Protein AF-A0A1F8HVZ4-F1 (afdb_monomer_lite)

Foldseek 3Di:
DDDQVPDDPVRLVVLLVVLLVVCVVVPQKDFPVVSVVCCVPVVVDPDPVSVVVSVVVCVVVVQKDKDWDQDDDPDPPDPDRDTTIMIGGDDD

pLDDT: mean 70.43, std 10.17, range [41.62, 85.19]

Radius of gyration: 14.3 Å; chains: 1; bounding box: 38×32×30 Å

Structure (mmCIF, N/CA/C/O backbone):
data_AF-A0A1F8HVZ4-F1
#
_entry.id   AF-A0A1F8HVZ4-F1
#
loop_
_atom_site.group_PDB
_atom_site.id
_atom_site.type_symbol
_atom_site.label_atom_id
_atom_site.label_alt_id
_atom_site.label_comp_id
_atom_site.label_asym_id
_atom_site.label_entity_id
_atom_site.label_seq_id
_atom_site.pdbx_PDB_ins_code
_atom_site.Cartn_x
_atom_site.Cartn_y
_atom_site.Cartn_z
_atom_site.occupancy
_a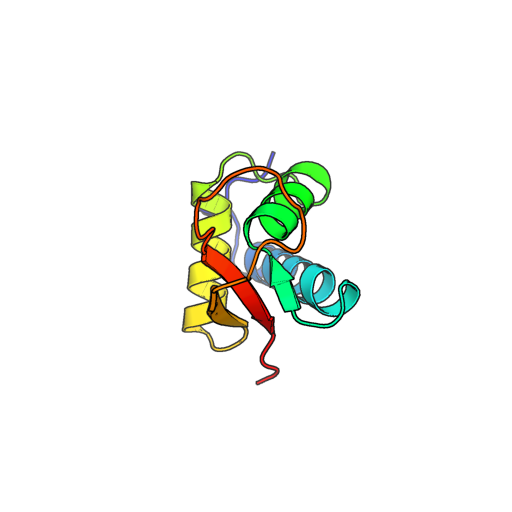tom_site.B_iso_or_equiv
_atom_site.auth_seq_id
_atom_site.auth_comp_id
_atom_site.auth_asym_id
_atom_site.auth_atom_id
_atom_site.pdbx_PDB_model_num
ATOM 1 N N . MET A 1 1 ? 6.726 17.892 4.575 1.00 59.16 1 MET A N 1
ATOM 2 C CA . MET A 1 1 ? 7.293 16.555 4.864 1.00 59.16 1 MET A CA 1
ATOM 3 C C . MET A 1 1 ? 6.261 15.796 5.690 1.00 59.16 1 MET A C 1
ATOM 5 O O . MET A 1 1 ? 5.821 16.349 6.689 1.00 59.16 1 MET A O 1
ATOM 9 N N . LEU A 1 2 ? 5.816 14.617 5.246 1.00 63.34 2 LEU A N 1
ATOM 10 C CA . LEU A 1 2 ? 4.685 13.890 5.842 1.00 63.34 2 LEU A CA 1
ATOM 11 C C . LEU A 1 2 ? 5.131 12.983 7.000 1.00 63.34 2 LEU A C 1
ATOM 13 O O . LEU A 1 2 ? 5.999 12.132 6.806 1.00 63.34 2 LEU A O 1
ATOM 17 N N . ASN A 1 3 ? 4.504 13.161 8.170 1.00 73.44 3 ASN A N 1
ATOM 18 C CA . ASN A 1 3 ? 4.592 12.283 9.340 1.00 73.44 3 ASN A CA 1
ATOM 19 C C . ASN A 1 3 ? 3.233 11.591 9.522 1.00 73.44 3 ASN A C 1
ATOM 21 O O . ASN A 1 3 ? 2.231 12.239 9.811 1.00 73.44 3 ASN A O 1
ATOM 25 N N . TYR A 1 4 ? 3.190 10.271 9.348 1.00 71.00 4 TYR A N 1
ATOM 26 C CA . TYR A 1 4 ? 1.937 9.510 9.365 1.00 71.00 4 TYR A CA 1
ATOM 27 C C . TYR A 1 4 ? 1.219 9.555 10.724 1.00 71.00 4 TYR A C 1
ATOM 29 O O . TYR A 1 4 ? -0.013 9.570 10.787 1.00 71.00 4 TYR A O 1
ATOM 37 N N . ALA A 1 5 ? 1.978 9.599 11.822 1.00 73.19 5 ALA A N 1
ATOM 38 C CA . ALA A 1 5 ? 1.411 9.601 13.166 1.00 73.19 5 ALA A CA 1
ATOM 39 C C . ALA A 1 5 ? 0.637 10.891 13.475 1.00 73.19 5 ALA A C 1
ATOM 41 O O . ALA A 1 5 ? -0.327 10.844 14.237 1.00 73.19 5 ALA A O 1
ATOM 42 N N . SER A 1 6 ? 1.022 12.014 12.860 1.00 80.00 6 SER A N 1
ATOM 43 C CA . SER A 1 6 ? 0.391 13.320 13.074 1.00 80.00 6 SER A CA 1
ATOM 44 C C . SER A 1 6 ? -0.816 13.593 12.178 1.00 80.00 6 SER A C 1
ATOM 46 O O . SER A 1 6 ? -1.464 14.615 12.364 1.00 80.00 6 SER A O 1
ATOM 48 N N . LEU A 1 7 ? -1.123 12.717 11.216 1.00 79.69 7 LEU A N 1
ATOM 49 C CA . LEU A 1 7 ? -2.259 12.917 10.316 1.00 79.69 7 LEU A CA 1
ATOM 50 C C . LEU A 1 7 ? -3.587 12.649 11.025 1.00 79.69 7 LEU A C 1
ATOM 52 O O . LEU A 1 7 ? -3.745 11.646 11.740 1.00 79.69 7 LEU A O 1
ATOM 56 N N . SER A 1 8 ? -4.555 13.518 10.769 1.00 82.88 8 SER A N 1
ATOM 57 C CA . SER A 1 8 ? -5.959 13.331 11.121 1.00 82.88 8 SER A CA 1
ATOM 58 C C . SER A 1 8 ? -6.566 12.128 10.387 1.00 82.88 8 SER A C 1
ATOM 60 O O . SER A 1 8 ? -5.961 11.523 9.497 1.00 82.88 8 SER A O 1
ATOM 62 N N . GLY A 1 9 ? -7.777 11.735 10.790 1.00 75.44 9 GLY A N 1
ATOM 63 C CA . GLY A 1 9 ? -8.485 10.615 10.164 1.00 75.44 9 GLY A CA 1
ATOM 64 C C . GLY A 1 9 ? -8.728 10.824 8.666 1.00 75.44 9 GLY A C 1
ATOM 65 O O . GLY A 1 9 ? -8.540 9.892 7.889 1.00 75.44 9 GLY A O 1
ATOM 66 N N . GLU A 1 10 ? -9.085 12.043 8.262 1.00 80.25 10 GLU A N 1
ATOM 67 C CA . GLU A 1 10 ? -9.372 12.395 6.866 1.00 80.25 10 GLU A CA 1
ATOM 68 C C . GLU A 1 10 ? -8.096 12.443 6.020 1.00 80.25 10 GLU A C 1
ATOM 70 O O . GLU A 1 10 ? -8.038 11.814 4.964 1.00 80.25 10 GLU A O 1
ATOM 75 N N . GLU A 1 11 ? -7.025 13.056 6.532 1.00 80.31 11 GLU A N 1
ATOM 76 C CA . GLU A 1 11 ? -5.724 13.096 5.848 1.00 80.31 11 GLU A CA 1
ATOM 77 C C . GLU A 1 11 ? -5.144 11.691 5.630 1.00 80.31 11 GLU A C 1
ATOM 79 O O . GLU A 1 11 ? -4.519 11.404 4.607 1.00 80.31 11 GLU A O 1
ATOM 84 N N . LYS A 1 12 ? -5.377 10.770 6.573 1.00 74.69 12 LYS A N 1
ATOM 85 C CA . LYS A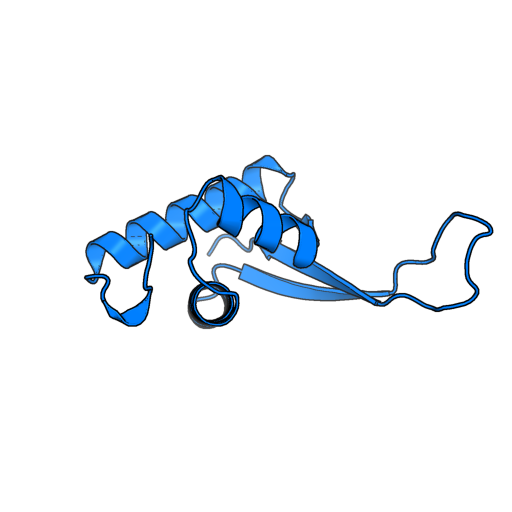 1 12 ? -5.004 9.359 6.406 1.00 74.69 12 LYS A CA 1
ATOM 86 C C . LYS A 1 12 ? -5.786 8.699 5.276 1.00 74.69 12 LYS A C 1
ATOM 88 O O . LYS A 1 12 ? -5.199 7.934 4.517 1.00 74.69 12 LYS A O 1
ATOM 93 N N . ILE A 1 13 ? -7.080 8.993 5.141 1.00 76.25 13 ILE A N 1
ATOM 94 C CA . ILE A 1 13 ? -7.922 8.447 4.066 1.00 76.25 13 ILE A CA 1
ATOM 95 C C . ILE A 1 13 ? -7.457 8.955 2.697 1.00 76.25 13 ILE A C 1
ATOM 97 O O . ILE A 1 13 ? -7.353 8.159 1.763 1.00 76.25 13 ILE A O 1
ATOM 101 N N . GLU A 1 14 ? -7.134 10.240 2.564 1.00 81.44 14 GLU A N 1
ATOM 102 C CA . GLU A 1 14 ? -6.592 10.786 1.311 1.00 81.44 14 GLU A CA 1
ATOM 103 C C . GLU A 1 14 ? -5.225 10.193 0.961 1.00 81.44 14 GLU A C 1
ATOM 105 O O . GLU A 1 14 ? -4.971 9.834 -0.195 1.00 81.44 14 GLU A O 1
ATOM 110 N N . LEU A 1 15 ? -4.365 10.003 1.965 1.00 79.00 15 LEU A N 1
ATOM 111 C CA . LEU A 1 15 ? -3.078 9.339 1.787 1.00 79.00 15 LEU A CA 1
ATOM 112 C C . LEU A 1 15 ? -3.255 7.888 1.320 1.00 79.00 15 LEU A C 1
ATOM 114 O O . LEU A 1 15 ? -2.550 7.441 0.417 1.00 79.00 15 LEU A O 1
ATOM 118 N N . TYR A 1 16 ? -4.220 7.161 1.890 1.00 77.69 16 TYR A N 1
ATOM 119 C CA . TYR A 1 16 ? -4.571 5.804 1.467 1.00 77.69 16 TYR A CA 1
ATOM 120 C C . TYR A 1 16 ? -5.040 5.750 0.019 1.00 77.69 16 TYR A C 1
ATOM 122 O O . TYR A 1 16 ? -4.539 4.917 -0.733 1.00 77.69 16 TYR A O 1
ATOM 130 N N . ARG A 1 17 ? -5.948 6.646 -0.385 1.00 78.81 17 ARG A N 1
ATOM 131 C CA . ARG A 1 17 ? -6.414 6.743 -1.777 1.00 78.81 17 ARG A CA 1
ATOM 132 C C . ARG A 1 17 ? -5.255 6.997 -2.732 1.00 78.81 17 ARG A C 1
ATOM 134 O O . ARG A 1 17 ? -5.089 6.250 -3.684 1.00 78.81 17 ARG A O 1
ATOM 141 N N . SER A 1 18 ? -4.382 7.942 -2.396 1.00 80.00 18 SER A N 1
ATOM 142 C CA . SER A 1 18 ? -3.204 8.258 -3.209 1.00 80.00 18 SER A CA 1
ATOM 143 C C . SER A 1 18 ? -2.261 7.056 -3.375 1.00 80.00 18 SER A C 1
ATOM 145 O O . SER A 1 18 ? -1.723 6.836 -4.458 1.00 80.00 18 SER A O 1
ATOM 147 N N . VAL A 1 19 ? -2.068 6.244 -2.323 1.00 75.38 19 VAL A N 1
ATOM 148 C CA . VAL A 1 19 ? -1.257 5.016 -2.420 1.00 75.38 19 VAL A CA 1
ATOM 149 C C . VAL A 1 19 ? -1.941 3.997 -3.329 1.00 75.38 19 VAL A C 1
ATOM 151 O O . VAL A 1 19 ? -1.268 3.377 -4.148 1.00 75.38 19 VAL A O 1
ATOM 154 N N . LEU A 1 20 ? -3.256 3.813 -3.191 1.00 73.94 20 LEU A N 1
ATOM 155 C CA . LEU A 1 20 ? -4.018 2.874 -4.015 1.00 73.94 20 LEU A CA 1
ATOM 156 C C . LEU A 1 20 ? -3.973 3.274 -5.493 1.00 73.94 20 LEU A C 1
ATOM 158 O O . LEU A 1 20 ? -3.610 2.440 -6.322 1.00 73.94 20 LEU A O 1
ATOM 162 N N . ASP A 1 21 ? -4.206 4.548 -5.804 1.00 77.69 21 ASP A N 1
ATOM 163 C CA . ASP A 1 21 ? -4.127 5.088 -7.165 1.00 77.69 21 ASP A CA 1
ATOM 164 C C . ASP A 1 21 ? -2.724 4.902 -7.758 1.00 77.69 21 ASP A C 1
ATOM 166 O O . ASP A 1 21 ? -2.565 4.490 -8.909 1.00 77.69 21 ASP A O 1
ATOM 170 N N . ALA A 1 22 ? -1.674 5.142 -6.964 1.00 72.44 22 ALA A N 1
ATOM 171 C CA . ALA A 1 22 ? -0.295 4.942 -7.400 1.00 72.44 22 ALA A CA 1
ATOM 172 C C . ALA A 1 22 ? 0.016 3.477 -7.741 1.00 72.44 22 ALA A C 1
ATOM 174 O O . ALA A 1 22 ? 0.842 3.234 -8.619 1.00 72.44 22 ALA A O 1
ATOM 175 N N . VAL A 1 23 ? -0.623 2.508 -7.074 1.00 71.19 23 VAL A N 1
ATOM 176 C CA . VAL A 1 23 ? -0.465 1.074 -7.373 1.00 71.19 23 VAL A CA 1
ATOM 177 C C . VAL A 1 23 ? -1.355 0.633 -8.544 1.00 71.19 23 VAL A C 1
ATOM 179 O O . VAL A 1 23 ? -0.927 -0.184 -9.363 1.00 71.19 23 VAL A O 1
ATOM 182 N N . GLU A 1 24 ? -2.564 1.177 -8.682 1.00 70.75 24 GLU A N 1
ATOM 183 C CA . GLU A 1 24 ? -3.441 0.897 -9.827 1.00 70.75 24 GLU A CA 1
ATOM 184 C C . GLU A 1 24 ? -2.840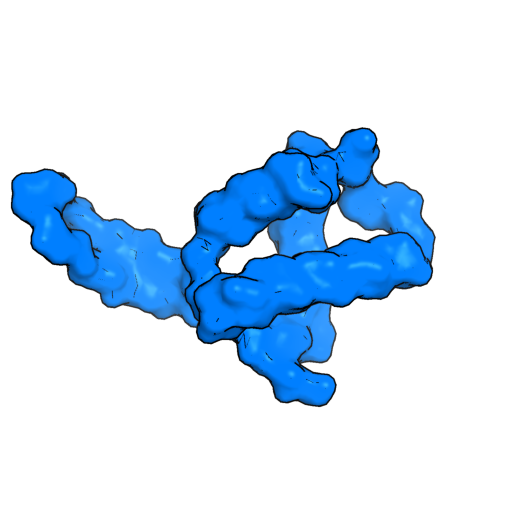 1.429 -11.139 1.00 70.75 24 GLU A C 1
ATOM 186 O O . GLU A 1 24 ? -2.779 0.692 -12.126 1.00 70.75 24 GLU A O 1
ATOM 191 N N . ASN A 1 25 ? -2.279 2.644 -11.133 1.00 71.81 25 ASN A N 1
ATOM 192 C CA . ASN A 1 25 ? -1.649 3.267 -12.307 1.00 71.81 25 ASN A CA 1
ATOM 193 C C . ASN A 1 25 ? -0.465 2.469 -12.886 1.00 71.81 25 ASN A C 1
ATOM 195 O O . ASN A 1 25 ? -0.106 2.629 -14.051 1.00 71.81 25 ASN A O 1
ATOM 199 N N . VAL A 1 26 ? 0.143 1.585 -12.096 1.00 65.81 26 VAL A N 1
ATOM 200 C CA . VAL A 1 26 ? 1.234 0.683 -12.514 1.00 65.81 26 VAL A CA 1
ATOM 201 C C . VAL A 1 26 ? 0.750 -0.733 -12.848 1.00 65.81 26 VAL A C 1
ATOM 203 O O . VAL A 1 26 ? 1.567 -1.640 -13.004 1.00 65.81 26 VAL A O 1
ATOM 206 N N . GLY A 1 27 ? -0.562 -0.926 -13.006 1.00 63.31 27 GLY A N 1
ATOM 207 C CA . GLY A 1 27 ? -1.169 -2.191 -13.425 1.00 63.31 27 GLY A CA 1
ATOM 208 C C . GLY A 1 27 ? -1.501 -3.138 -12.271 1.00 63.31 27 GLY A C 1
ATOM 209 O O . GLY A 1 27 ? -1.542 -4.351 -12.468 1.00 63.31 27 GLY A O 1
ATOM 210 N N . GLY A 1 28 ? -1.687 -2.610 -11.057 1.00 64.69 28 GLY A N 1
ATOM 211 C CA . GLY A 1 28 ? -2.162 -3.358 -9.889 1.00 64.69 28 GLY A CA 1
ATOM 212 C C . GLY A 1 28 ? -1.097 -4.175 -9.155 1.00 64.69 28 GLY A C 1
ATOM 213 O O . GLY A 1 28 ? -1.312 -4.518 -7.997 1.00 64.69 28 GLY A O 1
ATOM 214 N N . ILE A 1 29 ? 0.063 -4.442 -9.772 1.00 67.88 29 ILE A N 1
ATOM 215 C CA . ILE A 1 29 ? 1.186 -5.156 -9.147 1.00 67.88 29 ILE A CA 1
ATOM 216 C C . ILE A 1 29 ? 2.471 -4.327 -9.244 1.00 67.88 29 ILE A C 1
ATOM 218 O O . ILE A 1 29 ? 3.060 -4.203 -10.318 1.00 67.88 29 ILE A O 1
ATOM 222 N N . ILE A 1 30 ? 2.973 -3.834 -8.109 1.00 71.94 30 ILE A N 1
ATOM 223 C CA . ILE A 1 30 ? 4.222 -3.053 -8.044 1.00 71.94 30 ILE A CA 1
ATOM 224 C C . ILE A 1 30 ? 5.244 -3.658 -7.081 1.00 71.94 30 ILE A C 1
ATOM 226 O O . ILE A 1 30 ? 4.904 -4.202 -6.035 1.00 71.94 30 ILE A O 1
ATOM 230 N N . ASP A 1 31 ? 6.528 -3.545 -7.424 1.00 76.19 31 ASP A N 1
ATOM 231 C CA . ASP A 1 31 ? 7.621 -3.856 -6.503 1.00 76.19 31 ASP A CA 1
ATOM 232 C C . ASP A 1 31 ? 7.628 -2.880 -5.314 1.00 76.19 31 ASP A C 1
ATOM 234 O O . ASP A 1 31 ? 7.604 -1.663 -5.506 1.00 76.19 31 ASP A O 1
ATOM 238 N N . PHE A 1 32 ? 7.711 -3.403 -4.090 1.00 71.50 32 PHE A N 1
ATOM 239 C CA . PHE A 1 32 ? 7.712 -2.615 -2.854 1.00 71.50 32 PHE A CA 1
ATOM 240 C C . PHE A 1 32 ? 8.765 -1.498 -2.868 1.00 71.50 32 PHE A C 1
ATOM 242 O O . PHE A 1 32 ? 8.490 -0.378 -2.444 1.00 71.50 32 PHE A O 1
ATOM 249 N N . VAL A 1 33 ? 9.964 -1.763 -3.398 1.00 71.88 33 VAL A N 1
ATOM 250 C CA . VAL A 1 33 ? 11.047 -0.771 -3.488 1.00 71.88 33 VAL A CA 1
ATOM 251 C C . VAL A 1 33 ? 10.700 0.319 -4.499 1.00 71.88 33 VAL A C 1
ATOM 253 O O . VAL A 1 33 ? 11.063 1.480 -4.310 1.00 71.88 33 VAL A O 1
ATOM 256 N N . ARG A 1 34 ? 9.986 -0.027 -5.573 1.00 73.56 34 ARG A N 1
ATOM 257 C CA . ARG A 1 34 ? 9.507 0.955 -6.551 1.00 73.56 34 ARG A CA 1
ATOM 258 C C . ARG A 1 34 ? 8.390 1.816 -5.963 1.00 73.56 34 ARG A C 1
ATOM 260 O O . ARG A 1 34 ? 8.454 3.031 -6.121 1.00 73.56 34 ARG A O 1
ATOM 267 N N . LEU A 1 35 ? 7.451 1.226 -5.223 1.00 73.88 35 LEU A N 1
ATOM 268 C CA . LEU A 1 35 ? 6.399 1.989 -4.545 1.00 73.88 35 LEU A CA 1
ATOM 269 C C . LEU A 1 35 ? 6.977 2.902 -3.456 1.00 73.88 35 LEU A C 1
ATOM 271 O O . LEU A 1 35 ? 6.594 4.058 -3.368 1.00 73.88 35 LEU A O 1
ATOM 275 N N . MET A 1 36 ? 7.977 2.436 -2.706 1.00 72.50 36 MET A N 1
ATOM 276 C CA . MET A 1 36 ? 8.741 3.253 -1.755 1.00 72.50 36 MET A CA 1
ATOM 277 C C . MET A 1 36 ? 9.385 4.488 -2.402 1.00 72.50 36 MET A C 1
ATOM 279 O O . MET A 1 36 ? 9.427 5.557 -1.795 1.00 72.50 36 MET A O 1
ATOM 283 N N . LYS A 1 37 ? 9.915 4.355 -3.625 1.00 75.88 37 LYS A N 1
ATOM 284 C CA . LYS A 1 37 ? 10.508 5.485 -4.358 1.00 75.88 37 LYS A CA 1
ATOM 285 C C . LYS A 1 37 ? 9.452 6.505 -4.775 1.00 75.88 37 LYS A C 1
ATOM 287 O O . LYS A 1 37 ? 9.679 7.691 -4.567 1.00 75.88 37 LYS A O 1
ATOM 292 N N . ILE A 1 38 ? 8.319 6.035 -5.301 1.00 73.06 38 ILE A N 1
ATOM 293 C CA . ILE A 1 38 ? 7.160 6.873 -5.649 1.00 73.06 38 ILE A CA 1
ATOM 294 C C . ILE A 1 38 ? 6.650 7.589 -4.397 1.00 73.06 38 ILE A C 1
ATOM 296 O O . ILE A 1 38 ? 6.538 8.804 -4.380 1.00 73.06 38 ILE A O 1
ATOM 300 N N . ALA A 1 39 ? 6.470 6.869 -3.294 1.00 71.88 39 ALA A N 1
ATOM 301 C CA . ALA A 1 39 ? 6.020 7.445 -2.034 1.00 71.88 39 ALA A CA 1
ATOM 302 C C . ALA A 1 39 ? 6.969 8.531 -1.495 1.00 71.88 39 ALA A C 1
ATOM 304 O O . ALA A 1 39 ? 6.532 9.547 -0.958 1.00 71.88 39 ALA A O 1
ATOM 305 N N . ARG A 1 40 ? 8.284 8.356 -1.656 1.00 72.00 40 ARG A N 1
ATOM 306 C CA . ARG A 1 40 ? 9.259 9.368 -1.237 1.00 72.00 40 ARG A CA 1
ATOM 307 C C . ARG A 1 40 ? 9.242 10.613 -2.128 1.00 72.00 40 ARG A C 1
ATOM 309 O O . ARG A 1 40 ? 9.389 11.709 -1.598 1.00 72.00 40 ARG A O 1
ATOM 316 N N . HIS A 1 41 ? 9.110 10.443 -3.443 1.00 73.75 41 HIS A N 1
ATOM 317 C CA . HIS A 1 41 ? 9.150 11.548 -4.407 1.00 73.75 41 HIS A CA 1
ATOM 318 C C . HIS A 1 41 ? 7.808 12.268 -4.545 1.00 73.75 41 HIS A C 1
ATOM 320 O O . HIS A 1 41 ? 7.758 13.486 -4.416 1.00 73.75 41 HIS A O 1
ATOM 326 N N . ASP A 1 42 ? 6.736 11.513 -4.757 1.00 69.75 42 ASP A N 1
ATOM 327 C CA . ASP A 1 42 ? 5.427 12.041 -5.142 1.00 69.75 42 ASP A CA 1
ATOM 328 C C . ASP A 1 42 ? 4.519 12.233 -3.921 1.00 69.75 42 ASP A C 1
ATOM 330 O O . ASP A 1 42 ? 3.648 13.098 -3.917 1.00 69.75 42 ASP A O 1
ATOM 334 N N . MET A 1 43 ? 4.746 11.464 -2.848 1.00 67.31 43 MET A N 1
ATOM 335 C CA . MET A 1 43 ? 3.910 11.477 -1.638 1.00 67.31 43 MET A CA 1
ATOM 336 C C . MET A 1 43 ? 4.635 12.017 -0.399 1.00 67.31 43 MET A C 1
ATOM 338 O O . MET A 1 43 ? 4.121 11.907 0.710 1.00 67.31 43 MET A O 1
ATOM 342 N N . ASN A 1 44 ? 5.825 12.608 -0.558 1.00 73.62 44 ASN A N 1
ATOM 343 C CA . ASN A 1 44 ? 6.539 13.359 0.484 1.00 73.62 44 ASN A CA 1
ATOM 344 C C . ASN A 1 44 ? 6.778 12.626 1.829 1.00 73.62 44 ASN A C 1
ATOM 346 O O . ASN A 1 44 ? 6.963 13.282 2.865 1.00 73.62 44 ASN A O 1
ATOM 350 N N . PHE A 1 45 ? 6.812 11.287 1.841 1.00 68.31 45 PHE A N 1
ATOM 351 C CA . PHE A 1 45 ? 7.106 10.514 3.053 1.00 68.31 45 PHE A CA 1
ATOM 352 C C . PHE A 1 45 ? 8.515 10.813 3.580 1.00 68.31 45 PHE A C 1
ATOM 354 O O . PHE A 1 45 ? 9.505 10.694 2.854 1.00 68.31 45 PHE A O 1
ATOM 361 N N . GLN A 1 46 ? 8.615 11.151 4.871 1.00 67.38 46 GLN A N 1
ATOM 362 C CA . GLN A 1 46 ? 9.900 11.446 5.516 1.00 67.38 46 GLN A CA 1
ATOM 363 C C . GLN A 1 46 ? 10.801 10.222 5.657 1.00 67.38 46 GLN A C 1
ATOM 365 O O . GLN A 1 46 ? 12.019 10.319 5.503 1.00 67.38 46 GLN A O 1
ATOM 370 N N . ASN A 1 47 ? 10.217 9.077 6.000 1.00 72.94 47 ASN A N 1
ATOM 371 C CA . ASN A 1 47 ? 10.969 7.884 6.345 1.00 72.94 47 ASN A CA 1
ATOM 372 C C . ASN A 1 47 ? 10.217 6.611 5.928 1.00 72.94 47 ASN A C 1
ATOM 374 O O . ASN A 1 47 ? 9.008 6.601 5.697 1.00 72.94 47 ASN A O 1
ATOM 378 N N . GLN A 1 48 ? 10.962 5.509 5.845 1.00 72.69 48 GLN A N 1
ATOM 379 C CA . GLN A 1 48 ? 10.418 4.205 5.471 1.00 72.69 48 GLN A CA 1
ATOM 380 C C . GLN A 1 48 ? 9.396 3.672 6.483 1.00 72.69 48 GLN A C 1
ATOM 382 O O . GLN A 1 48 ? 8.489 2.938 6.102 1.00 72.69 48 GLN A O 1
ATOM 387 N N . LYS A 1 49 ? 9.520 4.033 7.763 1.00 80.06 49 LYS A N 1
ATOM 388 C CA . LYS A 1 49 ? 8.648 3.534 8.832 1.00 80.06 49 LYS A CA 1
ATOM 389 C C . LYS A 1 49 ? 7.215 4.051 8.680 1.00 80.06 49 LYS A C 1
ATOM 391 O O . LYS A 1 49 ? 6.276 3.277 8.863 1.00 80.06 49 LYS A O 1
ATOM 396 N N . ASP A 1 50 ? 7.050 5.309 8.291 1.00 78.38 50 ASP A N 1
ATOM 397 C CA . ASP A 1 50 ? 5.741 5.923 8.055 1.00 78.38 50 ASP A CA 1
ATOM 398 C C . ASP A 1 50 ? 5.046 5.284 6.854 1.00 78.38 50 ASP A C 1
ATOM 400 O O . ASP A 1 50 ? 3.884 4.891 6.942 1.00 78.38 50 ASP A O 1
ATOM 404 N N . PHE A 1 51 ? 5.787 5.064 5.767 1.00 78.69 51 PHE A N 1
ATOM 405 C CA . PHE A 1 51 ? 5.259 4.352 4.607 1.00 78.69 51 PHE A CA 1
ATOM 406 C C . PHE A 1 51 ? 4.872 2.905 4.942 1.00 78.69 51 PHE A C 1
ATOM 408 O O . PHE A 1 51 ? 3.775 2.459 4.610 1.00 78.69 51 PHE A O 1
ATOM 415 N N . CYS A 1 52 ? 5.730 2.168 5.655 1.00 79.88 52 CYS A N 1
ATOM 416 C CA . CYS A 1 52 ? 5.405 0.816 6.110 1.00 79.88 52 CYS A CA 1
ATOM 417 C C . CYS A 1 52 ? 4.158 0.796 7.006 1.00 79.88 52 CYS A C 1
ATOM 419 O O . CYS A 1 52 ? 3.386 -0.157 6.949 1.00 79.88 52 CYS A O 1
ATOM 421 N N . SER A 1 53 ? 3.946 1.834 7.818 1.00 83.69 53 SER A N 1
ATOM 422 C CA . SER A 1 53 ? 2.756 1.954 8.669 1.00 83.69 53 SER A CA 1
ATOM 423 C C . SER A 1 53 ? 1.485 2.121 7.837 1.00 83.69 53 SER A C 1
ATOM 4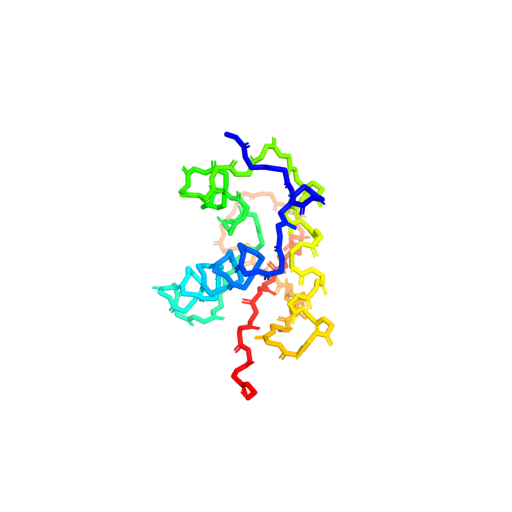25 O O . SER A 1 53 ? 0.497 1.442 8.107 1.00 83.69 53 SER A O 1
ATOM 427 N N . VAL A 1 54 ? 1.541 2.936 6.782 1.00 80.94 54 VAL A N 1
ATOM 428 C CA . VAL A 1 54 ? 0.447 3.105 5.813 1.00 80.94 54 VAL A CA 1
ATOM 429 C C . VAL A 1 54 ? 0.139 1.800 5.086 1.00 80.94 54 VAL A C 1
ATOM 431 O O . VAL A 1 54 ? -1.010 1.366 5.062 1.00 80.94 54 VAL A O 1
ATOM 434 N N . ILE A 1 55 ? 1.160 1.130 4.548 1.00 80.81 55 ILE A N 1
ATOM 435 C CA . ILE A 1 55 ? 0.985 -0.155 3.860 1.00 80.81 55 ILE A CA 1
ATOM 436 C C . ILE A 1 55 ? 0.402 -1.210 4.805 1.00 80.81 55 ILE A C 1
ATOM 438 O O . ILE A 1 55 ? -0.525 -1.921 4.427 1.00 80.81 55 ILE A O 1
ATOM 442 N N . ASN A 1 56 ? 0.883 -1.287 6.047 1.00 83.62 56 ASN A N 1
ATOM 443 C CA . ASN A 1 56 ? 0.339 -2.208 7.044 1.00 83.62 56 ASN A CA 1
ATOM 444 C C . ASN A 1 56 ? -1.131 -1.928 7.358 1.00 83.62 56 ASN A C 1
ATOM 446 O O . ASN A 1 56 ? -1.908 -2.869 7.505 1.00 83.62 56 ASN A O 1
ATOM 450 N N . GLU A 1 57 ? -1.526 -0.661 7.456 1.00 83.75 57 GLU A N 1
ATOM 451 C CA . GLU A 1 57 ? -2.920 -0.295 7.697 1.00 83.75 57 GLU A CA 1
ATOM 452 C C . GLU A 1 57 ? -3.812 -0.654 6.498 1.00 83.75 57 GLU A C 1
ATOM 454 O O . GLU A 1 57 ? -4.886 -1.228 6.675 1.00 83.75 57 GLU A O 1
ATOM 459 N N . LEU A 1 58 ? 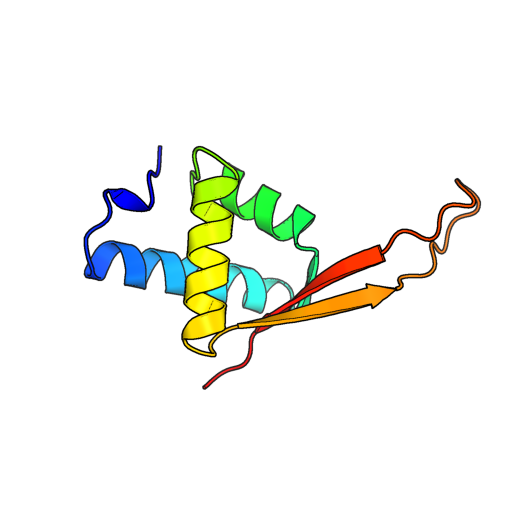-3.335 -0.420 5.273 1.00 81.56 58 LEU A N 1
ATOM 460 C CA . LEU A 1 58 ? -4.028 -0.815 4.043 1.00 81.56 58 LEU A CA 1
ATOM 461 C C . LEU A 1 58 ? -4.199 -2.337 3.931 1.00 81.56 58 LEU A C 1
ATOM 463 O O . LEU A 1 58 ? -5.253 -2.807 3.506 1.00 81.56 58 LEU A O 1
ATOM 467 N N . ILE A 1 59 ? -3.201 -3.112 4.367 1.00 82.88 59 ILE A N 1
ATOM 468 C CA . ILE A 1 59 ? -3.283 -4.579 4.439 1.00 82.88 59 ILE A CA 1
ATOM 469 C C . ILE A 1 59 ? -4.299 -5.018 5.490 1.00 82.88 59 ILE A C 1
ATOM 471 O O . ILE A 1 59 ? -5.135 -5.875 5.208 1.00 82.88 59 ILE A O 1
ATOM 475 N N . LYS A 1 60 ? -4.261 -4.431 6.694 1.00 85.19 60 LYS A N 1
ATOM 476 C CA . LYS A 1 60 ? -5.207 -4.753 7.776 1.00 85.19 60 LYS A CA 1
ATOM 477 C C . LYS A 1 60 ? -6.654 -4.495 7.373 1.00 85.19 60 LYS A C 1
ATOM 479 O O . LYS A 1 60 ? -7.532 -5.264 7.746 1.00 85.19 60 LYS A O 1
ATOM 484 N N . ARG A 1 61 ? -6.889 -3.430 6.606 1.00 81.62 61 ARG A N 1
ATOM 485 C CA . ARG A 1 61 ? -8.211 -3.071 6.077 1.00 81.62 61 ARG A CA 1
ATOM 486 C C . ARG A 1 61 ? -8.611 -3.868 4.832 1.00 81.62 61 ARG A C 1
ATOM 488 O O . ARG A 1 61 ? -9.739 -3.739 4.377 1.00 81.62 61 ARG A O 1
ATOM 495 N N . GLY A 1 62 ? -7.714 -4.695 4.296 1.00 78.00 62 GLY A N 1
ATOM 496 C CA . GLY A 1 62 ? -7.984 -5.584 3.168 1.00 78.00 62 GLY A CA 1
ATOM 497 C C . GLY A 1 62 ? -7.826 -4.955 1.782 1.00 78.00 62 GLY A C 1
ATOM 498 O O . GLY A 1 62 ? -7.957 -5.679 0.801 1.00 78.00 62 GLY A O 1
ATOM 499 N N . TYR A 1 63 ? -7.484 -3.666 1.684 1.00 76.00 63 TYR A N 1
ATOM 500 C CA . TYR A 1 63 ? -7.343 -2.954 0.404 1.00 76.00 63 TYR A CA 1
ATOM 501 C C . TYR A 1 63 ? -6.145 -3.426 -0.430 1.00 76.00 63 TYR A C 1
ATOM 503 O O . TYR A 1 63 ? -6.097 -3.246 -1.646 1.00 76.00 63 TYR A O 1
ATOM 511 N N . ILE A 1 64 ? -5.133 -4.002 0.221 1.00 78.31 64 ILE A N 1
ATOM 512 C CA . ILE A 1 64 ? -3.890 -4.426 -0.423 1.00 78.31 64 ILE A CA 1
ATOM 513 C C . ILE A 1 64 ? -3.468 -5.794 0.112 1.00 78.31 64 ILE A C 1
ATOM 515 O O . ILE A 1 64 ? -3.540 -6.061 1.311 1.00 78.31 64 ILE A O 1
ATOM 519 N N . LYS A 1 65 ? -2.950 -6.655 -0.767 1.00 77.81 65 LYS A N 1
ATOM 520 C CA . LYS A 1 65 ? -2.273 -7.904 -0.404 1.00 77.81 65 LYS A CA 1
ATOM 521 C C . LYS A 1 65 ? -0.801 -7.857 -0.794 1.00 77.81 65 LYS A C 1
ATOM 523 O O . LYS A 1 65 ? -0.439 -7.616 -1.943 1.00 77.81 65 LYS A O 1
ATOM 528 N N . LEU A 1 66 ? 0.068 -8.176 0.161 1.00 73.44 66 LEU A N 1
ATOM 529 C CA . LEU A 1 66 ? 1.479 -8.422 -0.125 1.00 73.44 66 LEU A CA 1
ATOM 530 C C . LEU A 1 66 ? 1.652 -9.819 -0.718 1.00 73.44 66 LEU A C 1
ATOM 532 O O . LEU A 1 66 ? 1.240 -10.818 -0.128 1.00 73.44 66 LEU A O 1
ATOM 536 N N . LYS A 1 67 ? 2.313 -9.896 -1.871 1.00 73.44 67 LYS A N 1
ATOM 537 C CA . LYS A 1 67 ? 2.732 -11.143 -2.509 1.00 73.44 67 LYS A CA 1
ATOM 538 C C . LYS A 1 67 ? 4.249 -11.150 -2.638 1.00 73.44 67 LYS A C 1
ATOM 540 O O . LYS A 1 67 ? 4.826 -10.460 -3.474 1.00 73.44 67 LYS A O 1
ATOM 545 N N . ILE A 1 68 ? 4.921 -11.979 -1.846 1.00 68.56 68 ILE A N 1
ATOM 546 C CA . ILE A 1 68 ? 6.356 -12.222 -2.026 1.00 68.56 68 ILE A CA 1
ATOM 547 C C . ILE A 1 68 ? 6.514 -13.177 -3.208 1.00 68.56 68 ILE A C 1
ATOM 549 O O . ILE A 1 68 ? 6.091 -14.330 -3.144 1.00 68.56 68 ILE A O 1
ATOM 553 N N . ARG A 1 69 ? 7.115 -12.702 -4.303 1.00 66.06 69 ARG A N 1
ATOM 554 C CA . ARG A 1 69 ? 7.414 -13.537 -5.469 1.00 66.06 69 ARG A CA 1
ATOM 555 C C . ARG A 1 69 ? 8.913 -13.737 -5.608 1.00 66.06 69 ARG A C 1
ATOM 557 O O . ARG A 1 69 ? 9.724 -12.818 -5.497 1.00 66.06 69 ARG A O 1
ATOM 564 N N . ARG A 1 70 ? 9.293 -14.972 -5.914 1.00 61.09 70 ARG A N 1
ATOM 565 C CA . ARG A 1 70 ? 10.655 -15.278 -6.336 1.00 61.09 70 ARG A CA 1
ATOM 566 C C . ARG A 1 70 ? 10.777 -14.929 -7.812 1.00 61.09 70 ARG A C 1
ATOM 568 O O . ARG A 1 70 ? 10.196 -15.609 -8.651 1.00 61.09 70 ARG A O 1
ATOM 575 N N . VAL A 1 71 ? 11.516 -13.871 -8.121 1.00 60.97 71 VAL A N 1
ATOM 576 C CA . VAL A 1 71 ? 11.753 -13.460 -9.506 1.00 60.97 71 VAL A CA 1
ATOM 577 C C . VAL A 1 71 ? 13.090 -14.049 -9.938 1.00 60.97 71 VAL A C 1
ATOM 579 O O . VAL A 1 71 ? 14.103 -13.879 -9.257 1.00 60.97 71 VAL A O 1
ATOM 582 N N . LYS A 1 72 ? 13.090 -14.814 -11.033 1.00 54.69 72 LYS A N 1
ATOM 583 C CA . LYS A 1 72 ? 14.340 -15.226 -11.678 1.00 54.69 72 LYS A CA 1
ATOM 584 C C . LYS A 1 72 ? 14.922 -13.973 -12.337 1.00 54.69 72 LYS A C 1
ATOM 586 O O . LYS A 1 72 ? 14.216 -13.269 -13.045 1.00 54.69 72 LYS A O 1
ATOM 591 N N . SER A 1 73 ? 16.166 -13.639 -12.008 1.00 55.22 73 SER A N 1
ATOM 592 C CA . SER A 1 73 ? 16.884 -12.555 -12.681 1.00 55.22 73 SER A CA 1
ATOM 593 C C . SER A 1 73 ? 17.156 -13.005 -14.113 1.00 55.22 73 SER A C 1
ATOM 595 O O . SER A 1 73 ? 17.914 -13.955 -14.286 1.00 55.22 73 SER A O 1
ATOM 597 N N . ASP A 1 74 ? 16.549 -12.356 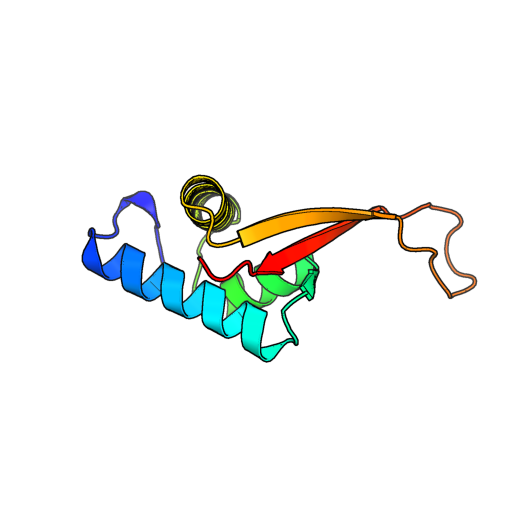-15.107 1.00 55.88 74 ASP A N 1
ATOM 598 C CA . ASP A 1 74 ? 16.747 -12.696 -16.526 1.00 55.88 74 ASP A CA 1
ATOM 599 C C . ASP A 1 74 ? 18.068 -12.193 -17.114 1.00 55.88 74 ASP A C 1
ATOM 601 O O . ASP A 1 74 ? 18.335 -12.352 -18.299 1.00 55.88 74 ASP A O 1
ATOM 605 N N . GLU A 1 75 ? 18.969 -11.656 -16.298 1.00 44.81 75 GLU A N 1
ATOM 606 C CA . GLU A 1 75 ? 20.266 -11.219 -16.791 1.00 44.81 75 GLU A CA 1
ATOM 607 C C . GLU A 1 75 ? 21.403 -11.887 -16.034 1.00 44.81 75 GLU A C 1
ATOM 609 O O . GLU A 1 75 ? 21.390 -11.996 -14.805 1.00 44.81 75 GLU A O 1
ATOM 614 N N . LYS A 1 76 ? 22.401 -12.307 -16.822 1.00 47.97 76 LYS A N 1
ATOM 615 C CA . LYS A 1 76 ? 23.705 -12.908 -16.499 1.00 47.97 76 LYS A CA 1
ATOM 616 C C . LYS A 1 76 ? 24.582 -12.076 -15.540 1.00 47.97 76 LYS A C 1
ATOM 618 O O . LYS A 1 76 ? 25.805 -12.099 -15.635 1.00 47.97 76 LYS A O 1
ATOM 623 N N . ARG A 1 77 ? 24.006 -11.326 -14.604 1.00 47.91 77 ARG A N 1
ATOM 624 C CA . ARG A 1 77 ? 24.727 -10.602 -13.561 1.00 47.91 77 ARG A CA 1
ATOM 625 C C . ARG A 1 77 ? 24.115 -10.932 -12.204 1.00 47.91 77 ARG A C 1
ATOM 627 O O . ARG A 1 77 ? 23.070 -10.423 -11.817 1.00 47.91 77 ARG A O 1
ATOM 634 N N . VAL A 1 78 ? 24.883 -11.731 -11.466 1.00 44.59 78 VAL A N 1
ATOM 635 C CA . VAL A 1 78 ? 24.754 -12.077 -10.044 1.00 44.59 78 VAL A CA 1
ATOM 636 C C . VAL A 1 78 ? 23.841 -13.274 -9.755 1.00 44.59 78 VAL A C 1
ATOM 638 O O . VAL A 1 78 ? 22.617 -13.188 -9.763 1.00 44.59 78 VAL A O 1
ATOM 641 N N . ALA A 1 79 ? 24.479 -14.386 -9.384 1.00 41.62 79 ALA A N 1
ATOM 642 C CA . ALA A 1 79 ? 23.908 -15.644 -8.901 1.00 41.62 79 ALA A CA 1
ATOM 643 C C . ALA A 1 79 ? 23.171 -15.539 -7.543 1.00 41.62 79 ALA A C 1
ATOM 645 O O . ALA A 1 79 ? 23.160 -16.485 -6.762 1.00 41.62 79 ALA A O 1
ATOM 646 N N . ASN A 1 80 ? 22.520 -14.411 -7.255 1.00 45.09 80 ASN A N 1
ATOM 647 C CA . ASN A 1 80 ? 21.693 -14.238 -6.070 1.00 45.09 80 ASN A CA 1
ATOM 648 C C . ASN A 1 80 ? 20.226 -14.290 -6.478 1.00 45.09 80 ASN A C 1
ATOM 650 O O . ASN A 1 80 ? 19.721 -13.423 -7.187 1.00 45.09 80 ASN A O 1
ATOM 654 N N . ARG A 1 81 ? 19.526 -15.322 -6.002 1.00 48.41 81 ARG A N 1
ATOM 655 C CA . ARG A 1 81 ? 18.064 -15.421 -6.043 1.00 48.41 81 ARG A CA 1
ATOM 656 C C . ARG A 1 81 ? 17.496 -14.202 -5.299 1.00 48.41 81 ARG A C 1
ATOM 658 O O . ARG A 1 81 ? 17.407 -14.223 -4.077 1.00 48.41 81 ARG A O 1
ATOM 665 N N . LYS A 1 82 ? 17.161 -13.122 -6.008 1.00 59.03 82 LYS A N 1
ATOM 666 C CA . LYS A 1 82 ? 16.568 -11.924 -5.399 1.00 59.03 82 LYS A CA 1
ATOM 667 C C . LYS A 1 82 ? 15.065 -12.152 -5.258 1.00 59.03 82 LYS A C 1
ATOM 669 O O . LYS A 1 82 ? 14.335 -12.195 -6.245 1.00 59.03 82 LYS A O 1
ATOM 674 N N . PHE A 1 83 ? 14.603 -12.346 -4.028 1.00 57.69 83 PHE A N 1
ATOM 675 C CA . PHE A 1 83 ? 13.178 -12.251 -3.723 1.00 57.69 83 PHE A CA 1
ATOM 676 C C . PHE A 1 83 ? 12.722 -10.817 -4.007 1.00 57.69 83 PHE A C 1
ATOM 678 O O . PHE A 1 83 ? 13.417 -9.871 -3.636 1.00 57.69 83 PHE A O 1
ATOM 685 N N . ARG A 1 84 ? 11.579 -10.653 -4.678 1.00 66.44 84 ARG A N 1
ATOM 686 C CA . ARG A 1 84 ? 10.920 -9.352 -4.820 1.00 66.44 84 ARG A CA 1
ATOM 687 C C . ARG A 1 84 ? 9.598 -9.396 -4.077 1.00 66.44 84 ARG A C 1
ATOM 689 O O . ARG A 1 84 ? 8.835 -10.357 -4.188 1.00 66.44 84 ARG A O 1
ATOM 696 N N . MET A 1 85 ? 9.340 -8.359 -3.297 1.00 68.69 85 MET A N 1
ATOM 697 C CA . MET A 1 85 ? 8.051 -8.184 -2.651 1.00 68.69 85 MET A CA 1
ATOM 698 C C . MET A 1 85 ? 7.173 -7.378 -3.595 1.00 68.69 85 MET A C 1
ATOM 700 O O . MET A 1 85 ? 7.519 -6.251 -3.940 1.00 68.69 85 MET A O 1
ATOM 704 N N . LEU A 1 86 ? 6.082 -7.984 -4.047 1.00 71.62 86 LEU A N 1
ATOM 705 C CA . LEU A 1 86 ? 5.095 -7.330 -4.887 1.00 71.62 86 LEU A CA 1
ATOM 706 C C . LEU A 1 86 ? 3.886 -6.955 -4.037 1.00 71.62 86 LEU A C 1
ATOM 708 O O . LEU A 1 86 ? 3.469 -7.707 -3.155 1.00 71.62 86 LEU A O 1
ATOM 712 N N . ILE A 1 87 ? 3.340 -5.789 -4.315 1.00 71.31 87 ILE A N 1
ATOM 713 C CA . ILE A 1 87 ? 2.134 -5.256 -3.704 1.00 71.31 87 ILE A CA 1
ATOM 714 C C . ILE A 1 87 ? 1.031 -5.406 -4.739 1.00 71.31 87 ILE A C 1
ATOM 716 O O . ILE A 1 87 ? 1.184 -4.892 -5.843 1.00 71.31 87 ILE A O 1
ATOM 720 N N . ASP A 1 88 ? -0.020 -6.143 -4.391 1.00 70.56 88 ASP A N 1
ATOM 721 C CA . ASP A 1 88 ? -1.187 -6.395 -5.234 1.00 70.56 88 ASP A CA 1
ATOM 722 C C . ASP A 1 88 ? -2.406 -5.707 -4.610 1.00 70.56 88 ASP A C 1
ATOM 724 O O . ASP A 1 88 ? -2.729 -5.973 -3.448 1.00 70.56 88 ASP A O 1
ATOM 728 N N . VAL A 1 89 ? -3.058 -4.799 -5.333 1.00 66.69 89 VAL A N 1
ATOM 729 C CA . VAL A 1 89 ? -4.268 -4.127 -4.831 1.00 66.69 89 VAL A CA 1
ATOM 730 C C . VAL A 1 89 ? -5.450 -5.073 -4.958 1.00 66.69 89 VAL A C 1
ATOM 732 O O . VAL A 1 89 ? -5.721 -5.624 -6.022 1.00 66.69 89 VAL A O 1
ATOM 735 N N . VAL A 1 90 ? -6.179 -5.254 -3.861 1.00 65.44 90 VAL A N 1
ATOM 736 C CA . VAL A 1 90 ? -7.409 -6.039 -3.853 1.00 65.44 90 VAL A CA 1
ATOM 737 C C . VAL A 1 90 ? -8.537 -5.073 -3.562 1.00 65.44 90 VAL A C 1
ATOM 739 O O . VAL A 1 90 ? -8.684 -4.621 -2.431 1.00 65.44 90 VAL A O 1
ATOM 742 N N . ARG A 1 91 ? -9.326 -4.742 -4.590 1.00 57.22 91 ARG A N 1
ATOM 743 C CA . ARG A 1 91 ? -10.587 -4.031 -4.370 1.00 57.22 91 ARG A CA 1
ATOM 744 C C . ARG A 1 91 ? -11.454 -4.865 -3.429 1.00 57.22 91 ARG A C 1
ATOM 746 O O . ARG A 1 91 ? -11.710 -6.037 -3.711 1.00 57.22 91 ARG A O 1
ATOM 753 N N . VAL A 1 92 ? -11.861 -4.244 -2.327 1.00 52.16 92 VAL A N 1
ATOM 754 C CA . VAL A 1 92 ? -12.895 -4.722 -1.402 1.00 52.16 92 VAL A CA 1
ATOM 755 C C . VAL A 1 92 ? -14.109 -3.832 -1.571 1.00 52.16 92 VAL A C 1
ATOM 757 O O . VAL A 1 92 ? -13.894 -2.604 -1.692 1.00 52.16 92 VAL A O 1
#

Organism: NCBI:txid1802718

Secondary structure (DSSP, 8-state):
-B-GGG--HHHHHHHHHHHHHHHHTTTSEEEHHHHHHHHHHTS-BSSHHHHHHHHHHHHHTTSEEEEEEE----SSS-----EEEEEEE---

Sequence (92 aa):
MLNYASLSGEEKIELYRSVLDAVENVGGIIDFVRLMKIARHDMNFQNQKDFCSVINELIKRGYIKLKIRRVKSDEKRVANRKFRMLIDVVRV